Protein AF-A0A7T7WHH5-F1 (afdb_monomer)

Sequence (147 aa):
MIVVAIIGILAAIAIPVYQDYITRAQVSEAVALGGGLKSPLAEYGADKNAWPTKLVAPTATPTAGQMNATLIGKYSQVTDTITGTYPVGQITVTMKTGKASAASKNVLTYSTNNGGSAWACGNTTVDGYAGTKTTIDAKYLPNACKP

Radius of gyration: 18.55 Å; Cα contacts (8 Å, |Δi|>4): 292; chains: 1; bounding box: 46×35×61 Å

Organism: NCBI:txid70346

pLDDT: mean 92.79, std 4.63, range [73.5, 97.75]

Solvent-accessible surface area (backbone atoms only — not comparable to full-atom values): 7732 Å² total; per-residue (Å²): 121,65,67,61,54,54,52,50,56,52,48,68,55,50,49,60,54,50,54,52,51,54,25,27,55,49,45,49,51,40,48,52,49,57,57,68,47,41,62,62,48,21,52,45,21,69,75,65,74,34,70,54,76,29,50,38,50,71,88,52,84,68,59,94,56,40,40,69,35,79,42,72,60,94,34,24,34,44,57,49,47,60,48,75,59,65,43,29,37,33,41,45,34,35,34,74,39,77,77,38,30,42,86,87,31,22,37,41,21,39,22,24,73,60,34,39,78,49,71,11,26,12,47,16,68,44,97,90,40,69,17,67,62,41,43,45,58,63,92,39,45,55,79,83,35,36,105

Mean predicted aligned error: 4.53 Å

Structure (mmCIF, N/CA/C/O backbone):
data_AF-A0A7T7WHH5-F1
#
_entry.id   AF-A0A7T7WHH5-F1
#
loop_
_atom_site.group_PDB
_atom_site.id
_atom_site.type_symbol
_atom_site.label_atom_id
_atom_site.label_alt_id
_atom_site.label_comp_id
_atom_site.label_asym_id
_atom_site.label_entity_id
_atom_site.label_seq_id
_atom_site.pdbx_PDB_ins_code
_atom_site.Cartn_x
_atom_site.Cartn_y
_atom_site.Cartn_z
_atom_site.occupancy
_atom_site.B_iso_or_equiv
_atom_site.auth_seq_id
_atom_site.auth_comp_id
_atom_site.auth_asym_id
_atom_site.auth_atom_id
_atom_site.pdbx_PDB_model_num
ATOM 1 N N . MET A 1 1 ? -29.959 12.104 39.706 1.00 73.62 1 MET A N 1
ATOM 2 C CA . MET A 1 1 ? -28.615 11.689 39.232 1.00 73.62 1 MET A CA 1
ATOM 3 C C . MET A 1 1 ? -28.642 10.562 38.185 1.00 73.62 1 MET A C 1
ATOM 5 O O . MET A 1 1 ? -27.586 10.160 37.720 1.00 73.62 1 MET A O 1
ATOM 9 N N . ILE A 1 2 ? -29.816 10.100 37.732 1.00 87.62 2 ILE A N 1
ATOM 10 C CA . ILE A 1 2 ? -29.924 8.989 36.768 1.00 87.62 2 ILE A CA 1
ATOM 11 C C . ILE A 1 2 ? -29.537 9.369 35.330 1.00 87.62 2 ILE A C 1
ATOM 13 O O . ILE A 1 2 ? -28.984 8.559 34.597 1.00 87.62 2 ILE A O 1
ATOM 17 N N . VAL A 1 3 ? -29.748 10.632 34.952 1.00 88.38 3 VAL A N 1
ATOM 18 C CA . VAL A 1 3 ? -29.427 11.138 33.609 1.00 88.38 3 VAL A CA 1
ATOM 19 C C . VAL A 1 3 ? -27.924 11.063 33.328 1.00 88.38 3 VAL A C 1
ATOM 21 O O . VAL A 1 3 ? -27.522 10.614 32.261 1.00 88.38 3 VAL A O 1
ATOM 24 N N . VAL A 1 4 ? -27.084 11.416 34.307 1.00 89.19 4 VAL A N 1
ATOM 25 C CA . VAL A 1 4 ? -25.618 11.341 34.175 1.00 89.19 4 VAL A CA 1
ATOM 26 C C . VAL A 1 4 ? -25.156 9.892 33.991 1.00 89.19 4 VAL A C 1
ATOM 28 O O . VAL A 1 4 ? -24.278 9.630 33.174 1.00 89.19 4 VAL A O 1
ATOM 31 N N . ALA A 1 5 ? -25.791 8.943 34.687 1.00 85.81 5 ALA A N 1
ATOM 32 C CA . ALA A 1 5 ? -25.485 7.521 34.548 1.00 85.81 5 ALA A CA 1
ATOM 33 C C . ALA A 1 5 ? -25.840 6.988 33.148 1.00 85.81 5 ALA A C 1
ATOM 35 O O . ALA A 1 5 ? -25.032 6.295 32.533 1.00 85.81 5 ALA A O 1
ATOM 36 N N . ILE A 1 6 ? -27.004 7.364 32.607 1.00 91.25 6 ILE A N 1
ATOM 37 C CA . ILE A 1 6 ? -27.424 6.960 31.255 1.00 91.25 6 ILE A CA 1
ATOM 38 C C . ILE A 1 6 ? -26.485 7.553 30.192 1.00 91.25 6 ILE A C 1
ATOM 40 O O . ILE A 1 6 ? -26.046 6.833 29.295 1.00 91.25 6 ILE A O 1
ATOM 44 N N . ILE A 1 7 ? -26.113 8.835 30.314 1.00 91.12 7 ILE A N 1
ATOM 45 C CA . ILE A 1 7 ? -25.153 9.483 29.402 1.00 91.12 7 ILE A CA 1
ATOM 46 C C . ILE A 1 7 ? -23.786 8.790 29.466 1.00 91.12 7 ILE A C 1
ATOM 48 O O . ILE A 1 7 ? -23.179 8.548 28.424 1.00 91.12 7 ILE A O 1
ATOM 52 N N . GLY A 1 8 ? -23.322 8.421 30.664 1.00 89.19 8 GLY A N 1
ATOM 53 C CA . GLY A 1 8 ? -22.064 7.694 30.847 1.00 89.19 8 GLY A CA 1
ATOM 54 C C . GLY A 1 8 ? -22.030 6.356 30.100 1.00 89.19 8 GLY A C 1
ATOM 55 O O . GLY A 1 8 ? -21.053 6.069 29.409 1.00 89.19 8 GLY A O 1
ATOM 56 N N . ILE A 1 9 ? -23.111 5.570 30.169 1.00 90.06 9 ILE A N 1
ATOM 57 C CA . ILE A 1 9 ? -23.217 4.276 29.469 1.00 90.06 9 ILE A CA 1
ATOM 58 C C . ILE A 1 9 ? -23.227 4.473 27.947 1.00 90.06 9 ILE A C 1
ATOM 60 O O . ILE A 1 9 ? -22.496 3.791 27.229 1.00 90.06 9 ILE A O 1
ATOM 64 N N . LEU A 1 10 ? -24.015 5.430 27.444 1.00 90.62 10 LEU A N 1
ATOM 65 C CA . LEU A 1 10 ? -24.084 5.714 26.008 1.00 90.62 10 LEU A CA 1
ATOM 66 C C . LEU A 1 10 ? -22.736 6.203 25.462 1.00 90.62 10 LEU A C 1
ATOM 68 O O . LEU A 1 10 ? -22.300 5.746 24.404 1.00 90.62 10 LEU A O 1
ATOM 72 N N . ALA A 1 11 ? -22.046 7.081 26.194 1.00 86.81 11 ALA A N 1
ATOM 73 C CA . ALA A 1 11 ? -20.732 7.587 25.809 1.00 86.81 11 ALA A CA 1
ATOM 74 C C . ALA A 1 11 ? -19.677 6.471 25.754 1.00 86.81 11 ALA A C 1
ATOM 76 O O . ALA A 1 11 ? -18.883 6.426 24.811 1.00 86.81 11 ALA A O 1
ATOM 77 N N . ALA A 1 12 ? -19.702 5.538 26.711 1.00 89.25 12 ALA A N 1
ATOM 78 C CA . ALA A 1 12 ? -18.777 4.407 26.748 1.00 89.25 12 ALA A CA 1
ATOM 79 C C . ALA A 1 12 ? -18.879 3.505 25.503 1.00 89.25 12 ALA A C 1
ATOM 81 O O . ALA A 1 12 ? -17.873 2.945 25.077 1.00 89.25 12 ALA A O 1
ATOM 82 N N . ILE A 1 13 ? -20.062 3.401 24.887 1.00 89.50 13 ILE A N 1
ATOM 83 C CA . ILE A 1 13 ? -20.287 2.619 23.659 1.00 89.50 13 ILE A CA 1
ATOM 84 C C . ILE A 1 13 ? -20.019 3.464 22.406 1.00 89.50 13 ILE A C 1
ATOM 86 O O . ILE A 1 13 ? -19.386 3.000 21.455 1.00 89.50 13 ILE A O 1
ATOM 90 N N . ALA A 1 14 ? -20.481 4.715 22.396 1.00 89.12 14 ALA A N 1
ATOM 91 C CA . ALA A 1 14 ? -20.397 5.586 21.227 1.00 89.12 14 ALA A CA 1
ATOM 92 C C . ALA A 1 14 ? -18.952 5.984 20.888 1.00 89.12 14 ALA A C 1
ATOM 94 O O . ALA A 1 14 ? -18.590 6.046 19.711 1.00 89.12 14 ALA A O 1
ATOM 95 N N . ILE A 1 15 ? -18.109 6.223 21.899 1.00 89.94 15 ILE A N 1
ATOM 96 C CA . ILE A 1 15 ? -16.730 6.675 21.682 1.00 89.94 15 ILE A CA 1
ATOM 97 C C . ILE A 1 15 ? -15.906 5.618 20.923 1.00 89.94 15 ILE A C 1
ATOM 99 O O . ILE A 1 15 ? -15.373 5.973 19.869 1.00 89.94 15 ILE A O 1
ATOM 103 N N . PRO A 1 16 ? -15.808 4.341 21.353 1.00 90.44 16 PRO A N 1
ATOM 104 C CA . PRO A 1 16 ? -15.065 3.316 20.613 1.00 90.44 16 PRO A CA 1
ATOM 105 C C . PRO A 1 16 ? -15.534 3.154 19.165 1.00 90.44 16 PRO A C 1
ATOM 107 O O . PRO A 1 16 ? -14.718 3.067 18.248 1.00 90.44 16 PRO A O 1
ATOM 110 N N . VAL A 1 17 ? -16.850 3.190 18.944 1.00 92.69 17 VAL A N 1
ATOM 111 C CA . VAL A 1 17 ? -17.441 3.072 17.606 1.00 92.69 17 VAL A CA 1
ATOM 112 C C . VAL A 1 17 ? -17.035 4.252 16.718 1.00 92.69 17 VAL A C 1
ATOM 114 O O . VAL A 1 17 ? -16.637 4.051 15.570 1.00 92.69 17 VAL A O 1
ATOM 117 N N . TYR A 1 18 ? -17.069 5.478 17.245 1.00 93.25 18 TYR A N 1
ATOM 118 C CA . TYR A 1 18 ? -16.628 6.666 16.513 1.00 93.25 18 TYR A CA 1
ATOM 119 C C . TYR A 1 18 ? -15.133 6.615 16.171 1.00 93.25 18 TYR A C 1
ATOM 121 O O . TYR A 1 18 ? -14.744 6.929 15.046 1.00 93.25 18 TYR A O 1
ATOM 129 N N . GLN A 1 19 ? -14.287 6.154 17.100 1.00 92.94 19 GLN A N 1
ATOM 130 C CA . GLN A 1 19 ? -12.855 5.963 16.831 1.00 92.94 19 GLN A CA 1
ATOM 131 C C . GLN A 1 19 ? -12.620 4.963 15.690 1.00 92.94 19 GLN A C 1
ATOM 133 O O . GLN A 1 19 ? -11.757 5.188 14.835 1.00 92.94 19 GLN A O 1
ATOM 138 N N . ASP A 1 20 ? -13.419 3.896 15.626 1.00 94.19 20 ASP A N 1
ATOM 139 C CA . ASP A 1 20 ? -13.347 2.914 14.548 1.00 94.19 20 ASP A CA 1
ATOM 140 C C . ASP A 1 20 ? -13.750 3.515 13.186 1.00 94.19 20 ASP A C 1
ATOM 142 O O . ASP A 1 20 ? -13.120 3.208 12.170 1.00 94.19 20 ASP A O 1
ATOM 146 N N . TYR A 1 21 ? -14.738 4.419 13.146 1.00 94.69 21 TYR A N 1
ATOM 147 C CA . TYR A 1 21 ? -15.095 5.157 11.926 1.00 94.69 21 TYR A CA 1
ATOM 148 C C . TYR A 1 21 ? -13.982 6.094 11.453 1.00 94.69 21 TYR A C 1
ATOM 150 O O . TYR A 1 21 ? -13.653 6.092 10.267 1.00 94.69 21 TYR A O 1
ATOM 158 N N . ILE A 1 22 ? -13.363 6.848 12.365 1.00 95.31 22 ILE A N 1
ATOM 159 C CA . ILE A 1 22 ? -12.232 7.723 12.028 1.00 95.31 22 ILE A CA 1
ATOM 160 C C . ILE A 1 22 ? -11.054 6.908 11.490 1.00 95.31 22 ILE A C 1
ATOM 162 O O . ILE A 1 22 ? -10.434 7.297 10.502 1.00 95.31 22 ILE A O 1
ATOM 166 N N . THR A 1 23 ? -10.778 5.750 12.089 1.00 96.50 23 THR A N 1
ATOM 167 C CA . THR A 1 23 ? -9.705 4.860 11.629 1.00 96.50 23 THR A CA 1
ATOM 168 C C . THR A 1 23 ? -9.993 4.330 10.220 1.00 96.50 23 THR A C 1
ATOM 170 O O . THR A 1 23 ? -9.132 4.435 9.351 1.00 96.50 23 THR A O 1
ATOM 173 N N . ARG A 1 24 ? -11.222 3.864 9.937 1.00 96.19 24 ARG A N 1
ATOM 174 C CA . ARG A 1 24 ? -11.644 3.464 8.576 1.00 96.19 24 ARG A CA 1
ATOM 175 C C . ARG A 1 24 ? -11.509 4.593 7.555 1.00 96.19 24 ARG A C 1
ATOM 177 O O . ARG A 1 24 ? -11.064 4.350 6.434 1.00 96.19 24 ARG A O 1
ATOM 184 N N . ALA A 1 25 ? -11.875 5.816 7.933 1.00 96.12 25 ALA A N 1
ATOM 185 C CA . ALA A 1 25 ? -11.762 6.978 7.055 1.00 96.12 25 ALA A CA 1
ATOM 186 C C . ALA A 1 25 ? -10.295 7.280 6.704 1.00 96.12 25 ALA A C 1
ATOM 188 O O . ALA A 1 25 ? -9.973 7.497 5.539 1.00 96.12 25 ALA A O 1
ATOM 189 N N . GLN A 1 26 ? -9.394 7.217 7.689 1.00 96.75 26 GLN A N 1
ATOM 190 C CA . GLN A 1 26 ? -7.955 7.397 7.471 1.00 96.75 26 GLN A CA 1
ATOM 191 C C . GLN A 1 26 ? -7.373 6.304 6.568 1.00 96.75 26 GLN A C 1
ATOM 193 O O . GLN A 1 26 ? -6.637 6.608 5.637 1.00 96.75 26 GLN A O 1
ATOM 198 N N . VAL A 1 27 ? -7.732 5.037 6.793 1.00 96.44 27 VAL A N 1
ATOM 199 C CA . VAL A 1 27 ? -7.274 3.921 5.947 1.00 96.44 27 VAL A CA 1
ATOM 200 C C . VAL A 1 27 ? -7.805 4.045 4.515 1.00 96.44 27 VAL A C 1
ATOM 202 O O . VAL A 1 27 ? -7.092 3.733 3.567 1.00 96.44 27 VAL A O 1
ATOM 205 N N . SER A 1 28 ? -9.029 4.543 4.331 1.00 95.81 28 SER A N 1
ATOM 206 C CA . SER A 1 28 ? -9.605 4.754 2.995 1.00 95.81 28 SER A CA 1
ATOM 207 C C . SER A 1 28 ? -8.833 5.802 2.185 1.00 95.81 28 SER A C 1
ATOM 209 O O . SER A 1 28 ? -8.696 5.655 0.972 1.00 95.81 28 SER A O 1
ATOM 211 N N . GLU A 1 29 ? -8.272 6.820 2.842 1.00 96.31 29 GLU A N 1
ATOM 212 C CA . GLU A 1 29 ? -7.376 7.786 2.196 1.00 96.31 29 GLU A CA 1
ATOM 213 C C . GLU A 1 29 ? -6.082 7.127 1.709 1.00 96.31 29 GLU A C 1
ATOM 215 O O . GLU A 1 29 ? -5.685 7.336 0.565 1.00 96.31 29 GLU A O 1
ATOM 220 N N . ALA A 1 30 ? -5.481 6.255 2.519 1.00 95.88 30 ALA A N 1
ATOM 221 C CA . ALA A 1 30 ? -4.302 5.489 2.120 1.00 95.88 30 ALA A CA 1
ATOM 222 C C . ALA A 1 30 ? -4.586 4.540 0.949 1.00 95.88 30 ALA A C 1
ATOM 224 O O . ALA A 1 30 ? -3.743 4.353 0.066 1.00 95.88 30 ALA A O 1
ATOM 225 N N . VAL A 1 31 ? -5.792 3.963 0.914 1.00 95.25 31 VAL A N 1
ATOM 226 C CA . VAL A 1 31 ? -6.246 3.153 -0.217 1.00 95.25 31 VAL A CA 1
ATOM 227 C C . VAL A 1 31 ? -6.332 4.006 -1.482 1.00 95.25 31 VAL A C 1
ATOM 229 O O . VAL A 1 31 ? -5.801 3.596 -2.511 1.00 95.25 31 VAL A O 1
ATOM 232 N N . ALA A 1 32 ? -6.924 5.200 -1.410 1.00 95.56 32 ALA A N 1
ATOM 233 C CA . ALA A 1 32 ? -6.992 6.119 -2.546 1.00 95.56 32 ALA A CA 1
ATOM 234 C C . ALA A 1 32 ? -5.596 6.562 -3.020 1.00 95.56 32 ALA A C 1
ATOM 236 O O . ALA A 1 32 ? -5.324 6.538 -4.220 1.00 95.56 32 ALA A O 1
ATOM 237 N N . LEU A 1 33 ? -4.696 6.889 -2.086 1.00 95.94 33 LEU A N 1
ATOM 238 C CA . LEU A 1 33 ? -3.323 7.296 -2.381 1.00 95.94 33 LEU A CA 1
ATOM 239 C C . LEU A 1 33 ? -2.557 6.202 -3.139 1.00 95.94 33 LEU A C 1
ATOM 241 O O . LEU A 1 33 ? -2.030 6.457 -4.218 1.00 95.94 33 LEU A O 1
ATOM 245 N N . GLY A 1 34 ? -2.532 4.972 -2.616 1.00 94.56 34 GLY A N 1
ATOM 246 C CA . GLY A 1 34 ? -1.851 3.862 -3.292 1.00 94.56 34 GLY A CA 1
ATOM 247 C C . GLY A 1 34 ? -2.565 3.398 -4.567 1.00 94.56 34 GLY A C 1
ATOM 248 O O . GLY A 1 34 ? -1.915 3.018 -5.538 1.00 94.56 34 GLY A O 1
ATOM 249 N N . GLY A 1 35 ? -3.897 3.487 -4.608 1.00 93.75 35 GLY A N 1
ATOM 250 C CA . GLY A 1 35 ? -4.695 3.196 -5.799 1.00 93.75 35 GLY A CA 1
ATOM 251 C C . GLY A 1 35 ? -4.377 4.127 -6.971 1.00 93.75 35 GLY A C 1
ATOM 252 O O . GLY A 1 35 ? -4.328 3.666 -8.109 1.00 93.75 35 GLY A O 1
ATOM 253 N N . GLY A 1 36 ? -4.077 5.399 -6.692 1.00 94.38 36 GLY A N 1
ATOM 254 C CA . GLY A 1 36 ? -3.681 6.387 -7.699 1.00 94.38 36 GLY A CA 1
ATOM 255 C C . GLY A 1 36 ? -2.369 6.069 -8.426 1.00 94.38 36 GLY A C 1
ATOM 256 O O . GLY A 1 36 ? -2.121 6.622 -9.492 1.00 94.38 36 GLY A O 1
ATOM 257 N N . LEU A 1 37 ? -1.547 5.157 -7.897 1.00 95.44 37 LEU A N 1
ATOM 258 C CA . LEU A 1 37 ? -0.279 4.757 -8.515 1.00 95.44 37 LEU A CA 1
ATOM 259 C C . LEU A 1 37 ? -0.414 3.583 -9.486 1.00 95.44 37 LEU A C 1
ATOM 261 O O . LEU A 1 37 ? 0.505 3.339 -10.262 1.00 95.44 37 LEU A O 1
ATOM 265 N N . LYS A 1 38 ? -1.548 2.872 -9.479 1.00 94.50 38 LYS A N 1
ATOM 266 C CA . LYS A 1 38 ? -1.730 1.650 -10.275 1.00 94.50 38 LYS A CA 1
ATOM 267 C C . LYS A 1 38 ? -1.623 1.900 -11.783 1.00 94.50 38 LYS A C 1
ATOM 269 O O . LYS A 1 38 ? -0.863 1.196 -12.438 1.00 94.50 38 LYS A O 1
ATOM 274 N N . SER A 1 39 ? -2.345 2.897 -12.313 1.00 95.62 39 SER A N 1
ATOM 275 C CA . SER A 1 39 ? -2.326 3.214 -13.757 1.00 95.62 39 SER A CA 1
ATOM 276 C C . SER A 1 39 ? -0.971 3.755 -14.210 1.00 95.62 39 SER A C 1
ATOM 278 O O . SER A 1 39 ? -0.379 3.152 -15.101 1.00 95.62 39 SER A O 1
ATOM 280 N N . PRO A 1 40 ? -0.396 4.790 -13.556 1.00 95.62 40 PRO A N 1
ATOM 281 C CA . PRO A 1 40 ? 0.888 5.334 -13.994 1.00 95.62 40 PRO A CA 1
ATOM 282 C C . PRO A 1 40 ? 2.021 4.300 -13.965 1.00 95.62 40 PRO A C 1
ATOM 284 O O . PRO A 1 40 ? 2.906 4.324 -14.816 1.00 95.62 40 PRO A O 1
ATOM 287 N N . LEU A 1 41 ? 2.008 3.378 -12.994 1.00 96.81 41 LEU A N 1
ATOM 288 C CA . LEU A 1 41 ? 3.003 2.307 -12.929 1.00 96.81 41 LEU A CA 1
ATOM 289 C C . LEU A 1 41 ? 2.802 1.247 -14.006 1.00 96.81 41 LEU A C 1
ATOM 291 O O . LEU A 1 41 ? 3.791 0.778 -14.562 1.00 96.81 41 LEU A O 1
ATOM 295 N N . ALA A 1 42 ? 1.555 0.881 -14.306 1.00 96.38 42 ALA A N 1
ATOM 296 C CA . ALA A 1 42 ? 1.257 -0.034 -15.403 1.00 96.38 42 ALA A CA 1
ATOM 297 C C . ALA A 1 42 ? 1.690 0.559 -16.753 1.00 96.38 42 ALA A C 1
ATOM 299 O O . ALA A 1 42 ? 2.318 -0.124 -17.557 1.00 96.38 42 ALA A O 1
ATOM 300 N N . GLU A 1 43 ? 1.431 1.850 -16.971 1.00 96.25 43 GLU A N 1
ATOM 301 C CA . GLU A 1 43 ? 1.857 2.583 -18.167 1.00 96.25 43 GLU A CA 1
ATOM 302 C C . GLU A 1 43 ? 3.386 2.641 -18.283 1.00 96.25 43 GLU A C 1
ATOM 304 O O . GLU A 1 43 ? 3.939 2.318 -19.334 1.00 96.25 43 GLU A O 1
ATOM 309 N N . TYR A 1 44 ? 4.086 2.978 -17.192 1.00 96.69 44 TYR A N 1
ATOM 310 C CA . TYR A 1 44 ? 5.550 2.987 -17.169 1.00 96.69 44 TYR A CA 1
ATOM 311 C C . TYR A 1 44 ? 6.126 1.592 -17.461 1.00 96.69 44 TYR A C 1
ATOM 313 O O . TYR A 1 44 ? 7.056 1.455 -18.257 1.00 96.69 44 TYR A O 1
ATOM 321 N N . GLY A 1 45 ? 5.559 0.554 -16.838 1.00 96.31 45 GLY A N 1
ATOM 322 C CA . GLY A 1 45 ? 5.936 -0.838 -17.061 1.00 96.31 45 GLY A CA 1
ATOM 323 C C . GLY A 1 45 ? 5.740 -1.277 -18.511 1.00 96.31 45 GLY A C 1
ATOM 324 O O . GLY A 1 45 ? 6.625 -1.919 -19.072 1.00 96.31 45 GLY A O 1
ATOM 325 N N . ALA A 1 46 ? 4.635 -0.873 -19.140 1.00 96.00 46 ALA A N 1
ATOM 326 C CA . ALA A 1 46 ? 4.342 -1.184 -20.536 1.00 96.00 46 ALA A CA 1
ATOM 327 C C . ALA A 1 46 ? 5.292 -0.481 -21.525 1.00 96.00 46 ALA A C 1
ATOM 329 O O . ALA A 1 46 ? 5.698 -1.100 -22.505 1.00 96.00 46 ALA A O 1
ATOM 330 N N . ASP A 1 47 ? 5.679 0.776 -21.271 1.00 96.00 47 ASP A N 1
ATOM 331 C CA . ASP A 1 47 ? 6.600 1.530 -22.142 1.00 96.00 47 ASP A CA 1
ATOM 332 C C . ASP A 1 47 ? 8.065 1.094 -21.967 1.00 96.00 47 ASP A C 1
ATOM 334 O O . ASP A 1 47 ? 8.808 0.927 -22.933 1.00 96.00 47 ASP A O 1
ATOM 338 N N . LYS A 1 48 ? 8.509 0.912 -20.717 1.00 95.19 48 LYS A N 1
ATOM 339 C CA . LYS A 1 48 ? 9.929 0.685 -20.388 1.00 95.19 48 LYS A CA 1
ATOM 340 C C . LYS A 1 48 ? 10.294 -0.772 -20.154 1.00 95.19 48 LYS A C 1
ATOM 342 O O . LYS A 1 48 ? 11.480 -1.071 -20.025 1.00 95.19 48 LYS A O 1
ATOM 347 N N . ASN A 1 49 ? 9.305 -1.660 -20.059 1.00 95.88 49 ASN A N 1
ATOM 348 C CA . ASN A 1 49 ? 9.484 -3.057 -19.664 1.00 95.88 49 ASN A CA 1
ATOM 349 C C . ASN A 1 49 ? 10.260 -3.203 -18.333 1.00 95.88 49 ASN A C 1
ATOM 351 O O . ASN A 1 49 ? 11.072 -4.113 -18.161 1.00 95.88 49 ASN A O 1
ATOM 355 N N . ALA A 1 50 ? 10.060 -2.249 -17.417 1.00 96.62 50 ALA A N 1
ATOM 356 C CA . ALA A 1 50 ? 10.766 -2.128 -16.145 1.00 96.62 50 ALA A CA 1
ATOM 357 C C . ALA A 1 50 ? 9.951 -1.291 -15.148 1.00 96.62 50 ALA A C 1
ATOM 359 O O . ALA A 1 50 ? 9.110 -0.491 -15.548 1.00 96.62 50 ALA A O 1
ATOM 360 N N . TRP A 1 51 ? 10.245 -1.412 -13.851 1.00 97.38 51 TRP A N 1
ATOM 361 C CA . TRP A 1 51 ? 9.758 -0.456 -12.852 1.00 97.38 51 TRP A CA 1
ATOM 362 C C . TRP A 1 51 ? 10.602 0.826 -12.852 1.00 97.38 51 TRP A C 1
ATOM 364 O O . TRP A 1 51 ? 11.784 0.780 -13.210 1.00 97.38 51 TRP A O 1
ATOM 374 N N . PRO A 1 52 ? 10.040 1.969 -12.425 1.00 97.00 52 PRO A N 1
ATOM 375 C CA . PRO A 1 52 ? 10.832 3.167 -12.196 1.00 97.00 52 PRO A CA 1
ATOM 376 C C . PRO A 1 52 ? 11.859 2.907 -11.098 1.00 97.00 52 PRO A C 1
ATOM 378 O O . PRO A 1 52 ? 11.567 2.261 -10.091 1.00 97.00 52 PRO A O 1
ATOM 381 N N . THR A 1 53 ? 13.052 3.468 -11.261 1.00 96.31 53 THR A N 1
ATOM 382 C CA . THR A 1 53 ? 14.103 3.415 -1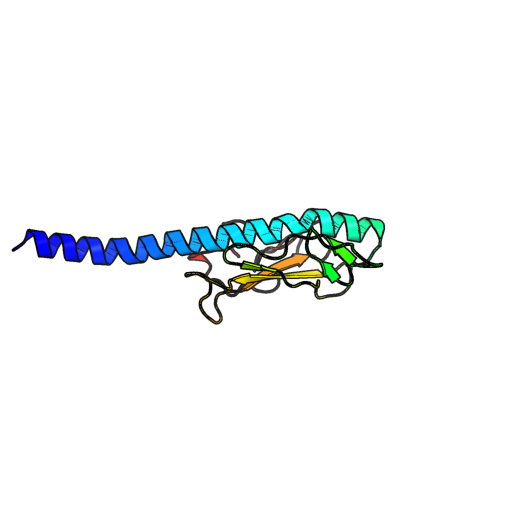0.241 1.00 96.31 53 THR A CA 1
ATOM 383 C C . THR A 1 53 ? 13.714 4.211 -9.003 1.00 96.31 53 THR A C 1
ATOM 385 O O . THR A 1 53 ? 14.150 3.886 -7.900 1.00 96.31 53 THR A O 1
ATOM 388 N N . LYS A 1 54 ? 12.894 5.255 -9.184 1.00 96.44 54 LYS A N 1
ATOM 389 C CA . LYS A 1 54 ? 12.379 6.085 -8.101 1.00 96.44 54 LYS A CA 1
ATOM 390 C C . LYS A 1 54 ? 11.075 6.787 -8.477 1.00 96.44 54 LYS A C 1
ATOM 392 O O . LYS A 1 54 ? 10.925 7.305 -9.583 1.00 96.44 54 LYS A O 1
ATOM 397 N N . LEU A 1 55 ? 10.171 6.866 -7.515 1.00 96.81 55 LEU A N 1
ATOM 398 C CA . LEU A 1 55 ? 9.029 7.760 -7.515 1.00 96.81 55 LEU A CA 1
ATOM 399 C C . LEU A 1 55 ? 9.450 9.099 -6.903 1.00 96.81 55 LEU A C 1
ATOM 401 O O . LEU A 1 55 ? 10.012 9.149 -5.807 1.00 96.81 55 LEU A O 1
ATOM 405 N N . VAL A 1 56 ? 9.170 10.196 -7.592 1.00 96.50 56 VAL A N 1
ATOM 406 C CA . VAL A 1 56 ? 9.464 11.553 -7.118 1.00 96.50 56 VAL A CA 1
ATOM 407 C C . VAL A 1 56 ? 8.182 12.363 -6.988 1.00 96.50 56 VAL A C 1
ATOM 409 O O . VAL A 1 56 ? 7.163 12.036 -7.592 1.00 96.50 56 VAL A O 1
ATOM 412 N N . ALA A 1 57 ? 8.217 13.421 -6.176 1.00 93.75 57 ALA A N 1
ATOM 413 C CA . ALA A 1 57 ? 7.049 14.266 -5.950 1.00 93.75 57 ALA A CA 1
ATOM 414 C C . ALA A 1 57 ? 6.486 14.831 -7.273 1.00 93.75 57 ALA A C 1
ATOM 416 O O . ALA A 1 57 ? 7.248 15.040 -8.220 1.00 93.75 57 ALA A O 1
ATOM 417 N N . PRO A 1 58 ? 5.184 15.160 -7.351 1.00 91.31 58 PRO A N 1
ATOM 418 C CA . PRO A 1 58 ? 4.568 15.642 -8.591 1.00 91.31 58 PRO A CA 1
ATOM 419 C C . PRO A 1 58 ? 5.181 16.944 -9.123 1.00 91.31 58 PRO A C 1
ATOM 421 O O . PRO A 1 58 ? 5.110 17.221 -10.311 1.00 91.31 58 PRO A O 1
ATOM 424 N N . THR A 1 59 ? 5.786 17.739 -8.240 1.00 93.25 59 THR A N 1
ATOM 425 C CA . THR A 1 59 ? 6.419 19.026 -8.555 1.00 93.25 59 THR A CA 1
ATOM 426 C C . THR A 1 59 ? 7.910 18.919 -8.879 1.00 93.25 59 THR A C 1
ATOM 428 O O . THR A 1 59 ? 8.527 19.924 -9.222 1.00 93.25 59 THR A O 1
ATOM 431 N N . ALA A 1 60 ? 8.514 17.736 -8.740 1.00 93.31 60 ALA A N 1
ATOM 432 C CA . ALA A 1 60 ? 9.923 17.522 -9.046 1.00 93.31 60 ALA A CA 1
ATOM 433 C C . ALA A 1 60 ? 10.129 17.284 -10.549 1.00 93.31 60 ALA A C 1
ATOM 435 O O . ALA A 1 60 ? 9.295 16.661 -11.200 1.00 93.31 60 ALA A O 1
ATOM 436 N N . THR A 1 61 ? 11.269 17.706 -11.093 1.00 94.94 61 THR A N 1
ATOM 437 C CA . THR A 1 61 ? 11.675 17.322 -12.452 1.00 94.94 61 THR A CA 1
ATOM 438 C C . THR A 1 61 ? 12.260 15.905 -12.412 1.00 94.94 61 THR A C 1
ATOM 440 O O . THR A 1 61 ? 13.312 15.728 -11.790 1.00 94.94 61 THR A O 1
ATOM 443 N N . PRO A 1 62 ? 11.617 14.888 -13.019 1.00 92.69 62 PRO A N 1
ATOM 444 C CA . PRO A 1 62 ? 12.128 13.521 -12.990 1.00 92.69 62 PRO A CA 1
ATOM 445 C C . PRO A 1 62 ? 13.401 13.409 -13.836 1.00 92.69 62 PRO A C 1
ATOM 447 O O . PRO A 1 62 ? 13.497 13.976 -14.925 1.00 92.69 62 PRO A O 1
ATOM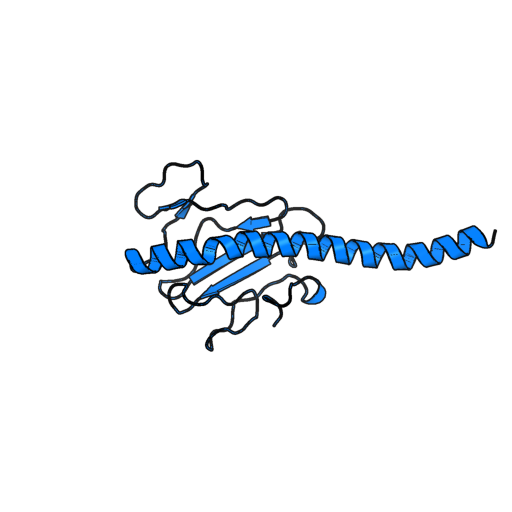 450 N N . THR A 1 63 ? 14.382 12.656 -13.345 1.00 94.69 63 THR A N 1
ATOM 451 C CA . THR A 1 63 ? 15.545 12.244 -14.141 1.00 94.69 63 THR A CA 1
ATOM 452 C C . THR A 1 63 ? 15.298 10.890 -14.811 1.00 94.69 63 THR A C 1
ATOM 454 O O . THR A 1 63 ? 14.240 10.277 -14.653 1.00 94.69 63 THR A O 1
ATOM 457 N N . ALA A 1 64 ? 16.268 10.412 -15.595 1.00 93.38 64 ALA A N 1
ATOM 458 C CA . ALA A 1 64 ? 16.158 9.137 -16.295 1.00 93.38 64 ALA A CA 1
ATOM 459 C C . ALA A 1 64 ? 15.805 7.984 -15.335 1.00 93.38 64 ALA A C 1
ATOM 461 O O . ALA A 1 64 ? 16.470 7.765 -14.322 1.00 93.38 64 ALA A O 1
ATOM 462 N N . GLY A 1 65 ? 14.750 7.242 -15.676 1.00 93.25 65 GLY A N 1
ATOM 463 C CA . GLY A 1 65 ? 14.257 6.118 -14.880 1.00 93.25 65 GLY A CA 1
ATOM 464 C C . GLY A 1 65 ? 13.326 6.500 -13.725 1.00 93.25 65 GLY A C 1
ATOM 465 O O . GLY A 1 65 ? 12.831 5.607 -13.042 1.00 93.25 65 GLY A O 1
ATOM 466 N N . GLN A 1 66 ? 13.078 7.790 -13.486 1.00 96.62 66 GLN A N 1
ATOM 467 C CA . GLN A 1 66 ? 12.162 8.253 -12.444 1.00 96.62 66 GLN A CA 1
ATOM 468 C C . GLN A 1 66 ? 10.764 8.518 -13.003 1.00 96.62 66 GLN A C 1
ATOM 470 O O . GLN A 1 66 ? 10.597 8.803 -14.188 1.00 96.62 66 GLN A O 1
ATOM 475 N N . MET A 1 67 ? 9.763 8.487 -12.125 1.00 95.88 67 MET A N 1
ATOM 476 C CA . MET A 1 67 ? 8.408 8.930 -12.454 1.00 95.88 67 MET A CA 1
ATOM 477 C C . MET A 1 67 ? 7.849 9.844 -11.368 1.00 95.88 67 MET A C 1
ATOM 479 O O . MET A 1 67 ? 8.122 9.663 -10.179 1.00 95.88 67 MET A O 1
ATOM 483 N N . ASN A 1 68 ? 7.026 10.804 -11.767 1.00 96.06 68 ASN A N 1
ATOM 484 C CA . ASN A 1 68 ? 6.277 11.625 -10.828 1.00 96.06 68 ASN A CA 1
ATOM 485 C C . ASN A 1 68 ? 5.107 10.841 -10.230 1.00 96.06 68 ASN A C 1
ATOM 487 O O . ASN A 1 68 ? 4.401 10.115 -10.927 1.00 96.06 68 ASN A O 1
ATOM 491 N N . ALA A 1 69 ? 4.891 11.019 -8.932 1.00 95.50 69 ALA A N 1
ATOM 492 C CA . ALA A 1 69 ? 3.855 10.341 -8.176 1.00 95.50 69 ALA A CA 1
ATOM 493 C C . ALA A 1 69 ? 3.482 11.149 -6.930 1.00 95.50 69 ALA A C 1
ATOM 495 O O . ALA A 1 69 ? 4.327 11.783 -6.294 1.00 95.50 69 ALA A O 1
ATOM 496 N N . THR A 1 70 ? 2.215 11.081 -6.526 1.00 95.88 70 THR A N 1
ATOM 497 C CA . THR A 1 70 ? 1.792 11.604 -5.223 1.00 95.88 70 THR A CA 1
ATOM 498 C C . THR A 1 70 ? 2.132 10.576 -4.149 1.00 95.88 70 THR A C 1
ATOM 500 O O . THR A 1 70 ? 1.490 9.536 -4.053 1.00 95.88 70 THR A O 1
ATOM 503 N N . LEU A 1 71 ? 3.159 10.864 -3.347 1.00 95.31 71 LEU A N 1
ATOM 504 C CA . LEU A 1 71 ? 3.682 9.928 -2.341 1.00 95.31 71 LEU A CA 1
ATOM 505 C C . LEU A 1 71 ? 3.229 10.232 -0.916 1.00 95.31 71 LEU A C 1
ATOM 507 O O . LEU A 1 71 ? 3.401 9.400 -0.032 1.00 95.31 71 LEU A O 1
ATOM 511 N N . ILE A 1 72 ? 2.697 11.425 -0.665 1.00 95.81 72 ILE A N 1
ATOM 512 C CA . ILE A 1 72 ? 2.361 11.887 0.681 1.00 95.81 72 ILE A CA 1
ATOM 513 C C . ILE A 1 72 ? 0.885 12.253 0.706 1.00 95.81 72 ILE A C 1
ATOM 515 O O . ILE A 1 72 ? 0.439 13.131 -0.030 1.00 95.81 72 ILE A O 1
ATOM 519 N N . GLY A 1 73 ? 0.154 11.560 1.567 1.00 95.44 73 GLY A N 1
ATOM 520 C CA . GLY A 1 73 ? -1.204 11.877 1.961 1.00 95.44 73 GLY A CA 1
ATOM 521 C C . GLY A 1 73 ? -1.244 12.595 3.309 1.00 95.44 73 GLY A C 1
ATOM 522 O O . GLY A 1 73 ? -0.219 12.870 3.939 1.00 95.44 73 GLY A O 1
ATOM 523 N N . LYS A 1 74 ? -2.452 12.877 3.796 1.00 96.69 74 LYS A N 1
ATOM 524 C CA . LYS A 1 74 ? -2.653 13.505 5.111 1.00 96.69 74 LYS A CA 1
ATOM 525 C C . LYS A 1 74 ? -2.264 12.564 6.253 1.00 96.69 74 LYS A C 1
ATOM 527 O O . LYS A 1 74 ? -1.698 13.008 7.252 1.00 96.69 74 LYS A O 1
ATOM 532 N N . TYR A 1 75 ? -2.607 11.283 6.115 1.00 97.19 75 TYR A N 1
ATOM 533 C CA . TYR A 1 75 ? -2.390 10.264 7.146 1.00 97.19 75 TYR A CA 1
ATOM 534 C C . TYR A 1 75 ? -1.359 9.218 6.746 1.00 97.19 75 TYR A C 1
ATOM 536 O O . TYR A 1 75 ? -0.848 8.505 7.610 1.00 97.19 75 TYR A O 1
ATOM 544 N N . SER A 1 76 ? -1.056 9.118 5.456 1.00 97.12 76 SER A N 1
ATOM 545 C CA . SER A 1 76 ? -0.305 8.018 4.874 1.00 97.12 76 SER A CA 1
ATOM 546 C C . SER A 1 76 ? 0.835 8.499 3.980 1.00 97.12 76 SER A C 1
ATOM 548 O O . SER A 1 76 ? 0.845 9.628 3.497 1.00 97.12 76 SER A O 1
ATOM 550 N N . GLN A 1 77 ? 1.834 7.643 3.791 1.00 97.31 77 GLN A N 1
ATOM 551 C CA . GLN A 1 77 ? 2.958 7.886 2.896 1.00 97.31 77 GLN A CA 1
ATOM 552 C C . GLN A 1 77 ? 3.287 6.611 2.129 1.00 97.31 77 GLN A C 1
ATOM 554 O O . GLN A 1 77 ? 3.355 5.531 2.717 1.00 97.31 77 GLN A O 1
ATOM 559 N N . VAL A 1 78 ? 3.528 6.753 0.834 1.00 96.88 78 VAL A N 1
ATOM 560 C CA . VAL A 1 78 ? 3.987 5.689 -0.052 1.00 96.88 78 VAL A CA 1
ATOM 561 C C . VAL A 1 78 ? 5.514 5.634 -0.069 1.00 96.88 78 VAL A C 1
ATOM 563 O O . VAL A 1 78 ? 6.176 6.671 0.013 1.00 96.88 78 VAL A O 1
ATOM 566 N N . THR A 1 79 ? 6.083 4.435 -0.186 1.00 95.19 79 THR A N 1
ATOM 567 C CA . THR A 1 79 ? 7.503 4.261 -0.513 1.00 95.19 79 THR A CA 1
ATOM 568 C C . THR A 1 79 ? 7.844 4.919 -1.847 1.00 95.19 79 THR A C 1
ATOM 570 O O . THR A 1 79 ? 7.064 4.888 -2.794 1.00 95.19 79 THR A O 1
ATOM 573 N N . ASP A 1 80 ? 9.036 5.497 -1.942 1.00 95.56 80 ASP A N 1
ATOM 574 C CA . ASP A 1 80 ? 9.538 6.128 -3.166 1.00 95.56 80 ASP A CA 1
ATOM 575 C C . ASP A 1 80 ? 10.108 5.114 -4.171 1.00 95.56 80 ASP A C 1
ATOM 577 O O . ASP A 1 80 ? 10.651 5.492 -5.202 1.00 95.56 80 ASP A O 1
ATOM 581 N N . THR A 1 81 ? 10.002 3.823 -3.879 1.00 95.19 81 THR A N 1
ATOM 582 C CA . THR A 1 81 ? 10.502 2.726 -4.704 1.00 95.19 81 THR A CA 1
ATOM 583 C C . THR A 1 81 ? 9.487 1.593 -4.741 1.00 95.19 81 THR A C 1
ATOM 585 O O . THR A 1 81 ? 8.685 1.411 -3.815 1.00 95.19 81 THR A O 1
ATOM 588 N N . ILE A 1 82 ? 9.531 0.845 -5.842 1.00 95.44 82 ILE A N 1
ATOM 589 C CA . ILE A 1 82 ? 8.767 -0.379 -6.052 1.00 95.44 82 ILE A CA 1
ATOM 590 C C . ILE A 1 82 ? 9.701 -1.529 -5.688 1.00 95.44 82 ILE A C 1
ATOM 592 O O . ILE A 1 82 ? 10.818 -1.608 -6.199 1.00 95.44 82 ILE A O 1
ATOM 596 N N . THR A 1 83 ? 9.269 -2.412 -4.795 1.00 93.62 83 THR A N 1
ATOM 597 C CA . THR A 1 83 ? 10.033 -3.612 -4.444 1.00 93.62 83 THR A CA 1
ATOM 598 C C . THR A 1 83 ? 9.719 -4.745 -5.421 1.00 93.62 83 THR A C 1
ATOM 600 O O . THR A 1 83 ? 8.599 -4.854 -5.916 1.00 93.62 83 THR A O 1
ATOM 603 N N . GLY A 1 84 ? 10.699 -5.607 -5.698 1.00 92.56 84 GLY A N 1
ATOM 604 C CA . GLY A 1 84 ? 10.571 -6.698 -6.671 1.00 92.56 84 GLY A CA 1
ATOM 605 C C . GLY A 1 84 ? 11.150 -6.369 -8.050 1.00 92.56 84 GLY A C 1
ATOM 606 O O . GLY A 1 84 ? 11.675 -5.282 -8.288 1.00 92.56 84 GLY A O 1
ATOM 607 N N . THR A 1 85 ? 11.091 -7.345 -8.955 1.00 94.12 85 THR A N 1
ATOM 608 C CA . THR A 1 85 ? 11.625 -7.245 -10.319 1.00 94.12 85 THR A CA 1
ATOM 609 C C . THR A 1 85 ? 10.484 -7.372 -11.315 1.00 94.12 85 THR A C 1
ATOM 611 O O . THR A 1 85 ? 9.735 -8.349 -11.265 1.00 94.12 85 THR A O 1
ATOM 614 N N . TYR A 1 86 ? 10.364 -6.394 -12.220 1.00 95.19 86 TYR A N 1
ATOM 615 C CA . TYR A 1 86 ? 9.335 -6.379 -13.262 1.00 95.19 86 TYR A CA 1
ATOM 616 C C . TYR A 1 86 ? 9.274 -7.737 -13.992 1.00 95.19 86 TYR A C 1
ATOM 618 O O . TYR A 1 86 ? 10.332 -8.264 -14.348 1.00 95.19 86 TYR A O 1
ATOM 626 N N . PRO A 1 87 ? 8.079 -8.332 -14.197 1.00 94.44 87 PRO A N 1
ATOM 627 C CA . PRO A 1 87 ? 6.730 -7.764 -14.030 1.00 94.44 87 PRO A CA 1
ATOM 628 C C . PRO A 1 87 ? 6.141 -7.861 -12.611 1.00 94.44 87 PRO A C 1
ATOM 630 O O . PRO A 1 87 ? 5.005 -7.437 -12.389 1.00 94.44 87 PRO A O 1
ATOM 633 N N . VAL A 1 88 ? 6.879 -8.412 -11.645 1.00 94.06 88 VAL A N 1
ATOM 634 C CA . VAL A 1 88 ? 6.443 -8.519 -10.248 1.00 94.06 88 VAL A CA 1
ATOM 635 C C . VAL A 1 88 ? 6.843 -7.258 -9.493 1.00 94.06 88 VAL A C 1
ATOM 637 O O . VAL A 1 88 ? 7.982 -6.799 -9.579 1.00 94.06 88 VAL A O 1
ATOM 640 N N . GLY A 1 89 ? 5.913 -6.671 -8.752 1.00 94.06 89 GLY A N 1
ATOM 641 C CA . GLY A 1 89 ? 6.152 -5.417 -8.049 1.00 94.06 89 GLY A CA 1
ATOM 642 C C . GLY A 1 89 ? 5.303 -5.283 -6.800 1.00 94.06 89 GLY A C 1
ATOM 643 O O . GLY A 1 89 ? 4.199 -5.825 -6.724 1.00 94.06 89 GLY A O 1
ATOM 644 N N . GLN A 1 90 ? 5.804 -4.537 -5.823 1.00 94.50 90 GLN A N 1
ATOM 645 C CA . GLN A 1 90 ? 5.038 -4.123 -4.663 1.00 94.50 90 GLN A CA 1
ATOM 646 C C . GLN A 1 90 ? 5.295 -2.656 -4.309 1.00 94.50 90 GLN A C 1
ATOM 648 O O . GLN A 1 90 ? 6.422 -2.166 -4.304 1.00 94.50 90 GLN A O 1
ATOM 653 N N . ILE A 1 91 ? 4.213 -1.978 -3.946 1.00 95.12 91 ILE A N 1
ATOM 654 C CA . ILE A 1 91 ? 4.197 -0.634 -3.386 1.00 95.12 91 ILE A CA 1
ATOM 655 C C . ILE A 1 91 ? 3.728 -0.739 -1.940 1.00 95.12 91 ILE A C 1
ATOM 657 O O . ILE A 1 91 ? 2.757 -1.442 -1.647 1.00 95.12 91 ILE A O 1
ATOM 661 N N . THR A 1 92 ? 4.380 -0.008 -1.040 1.00 95.56 92 THR A N 1
ATOM 662 C CA . THR A 1 92 ? 4.000 0.019 0.373 1.00 95.56 92 THR A CA 1
ATOM 663 C C . THR A 1 92 ? 3.477 1.395 0.759 1.00 95.56 92 THR A C 1
ATOM 665 O O . THR A 1 92 ? 4.141 2.406 0.549 1.00 95.56 92 THR A O 1
ATOM 668 N N . VAL A 1 93 ? 2.296 1.429 1.370 1.00 96.56 93 VAL A N 1
ATOM 669 C CA . VAL A 1 93 ? 1.668 2.614 1.954 1.00 96.56 93 VAL A CA 1
ATOM 670 C C . VAL A 1 93 ? 1.672 2.461 3.471 1.00 96.56 93 VAL A C 1
ATOM 672 O O . VAL A 1 93 ? 1.126 1.509 4.020 1.00 96.56 93 VAL A O 1
ATOM 675 N N . THR A 1 94 ? 2.303 3.397 4.171 1.00 96.75 94 THR A N 1
ATOM 676 C CA . THR A 1 94 ? 2.412 3.388 5.633 1.00 96.75 94 THR A CA 1
ATOM 677 C C . THR A 1 94 ? 1.602 4.533 6.223 1.00 96.75 94 THR A C 1
ATOM 679 O O . THR A 1 94 ? 1.840 5.690 5.883 1.00 96.75 94 THR A O 1
ATOM 682 N N . MET A 1 95 ? 0.695 4.244 7.155 1.00 97.75 95 MET A N 1
ATOM 683 C CA . MET A 1 95 ? 0.037 5.262 7.970 1.00 97.75 95 MET A CA 1
ATOM 684 C C . MET A 1 95 ? 1.070 5.880 8.918 1.00 97.75 95 MET A C 1
ATOM 686 O O . MET A 1 95 ? 1.685 5.186 9.736 1.00 97.75 95 MET A O 1
ATOM 690 N N . LYS A 1 96 ? 1.273 7.190 8.794 1.00 96.81 96 LYS A N 1
ATOM 691 C CA . LYS A 1 96 ? 2.252 7.974 9.554 1.00 96.81 96 LYS A CA 1
ATOM 692 C C . LYS A 1 96 ? 1.621 8.756 10.698 1.00 96.81 96 LYS A C 1
ATOM 694 O O . LYS A 1 96 ? 2.283 8.968 11.708 1.00 96.81 96 LYS A O 1
ATOM 699 N N . THR A 1 97 ? 0.365 9.176 10.554 1.00 95.88 97 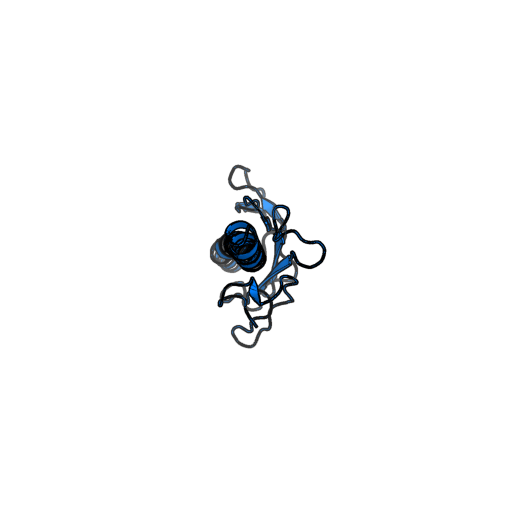THR A N 1
ATOM 700 C CA . THR A 1 97 ? -0.334 9.985 11.561 1.00 95.88 97 THR A CA 1
ATOM 701 C C . THR A 1 97 ? -1.774 9.513 11.773 1.00 95.88 97 THR A C 1
ATOM 703 O O . THR A 1 97 ? -2.332 8.751 10.981 1.00 95.88 97 THR A O 1
ATOM 706 N N . GLY A 1 98 ? -2.402 9.991 12.849 1.00 94.31 98 GLY A N 1
ATOM 707 C CA . GLY A 1 98 ? -3.792 9.682 13.173 1.00 94.31 98 GLY A CA 1
ATOM 708 C C . GLY A 1 98 ? -3.965 8.409 14.004 1.00 94.31 98 GLY A C 1
ATOM 709 O O . GLY A 1 98 ? -3.067 7.962 14.705 1.00 94.31 98 GLY A O 1
ATOM 710 N N . LYS A 1 99 ? -5.173 7.846 13.976 1.00 93.44 99 LYS A N 1
ATOM 711 C CA . LYS A 1 99 ? -5.546 6.632 14.720 1.00 93.44 99 LYS A CA 1
ATOM 712 C C . LYS A 1 99 ? -5.090 5.365 14.000 1.00 93.44 99 LYS A C 1
ATOM 714 O O . LYS A 1 99 ? -4.780 4.373 14.648 1.00 93.44 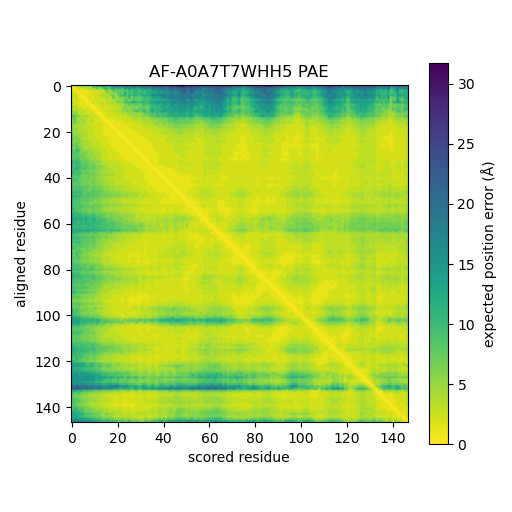99 LYS A O 1
ATOM 719 N N . ALA A 1 100 ? -4.997 5.426 12.675 1.00 93.88 100 ALA A N 1
ATOM 720 C CA . ALA A 1 100 ? -4.517 4.337 11.839 1.00 93.88 100 ALA A CA 1
ATOM 721 C C . ALA A 1 100 ? -2.981 4.174 11.853 1.00 93.88 100 ALA A C 1
ATOM 723 O O . ALA A 1 100 ? -2.478 3.196 11.313 1.00 93.88 100 ALA A O 1
ATOM 724 N N . SER A 1 101 ? -2.223 5.086 12.480 1.00 94.81 101 SER A N 1
ATOM 725 C CA . SER A 1 101 ? -0.755 5.005 12.587 1.00 94.81 101 SER A CA 1
ATOM 726 C C . SER A 1 101 ? -0.259 4.217 13.804 1.00 94.81 101 SER A C 1
ATOM 728 O O . SER A 1 101 ? 0.865 4.426 14.259 1.00 94.81 101 SER A O 1
ATOM 730 N N . ALA A 1 102 ? -1.092 3.334 14.362 1.00 91.00 102 ALA A N 1
ATOM 731 C CA . ALA A 1 102 ? -0.691 2.465 15.461 1.00 91.00 102 ALA A CA 1
ATOM 732 C C . ALA A 1 102 ? 0.499 1.587 15.039 1.00 91.00 102 ALA A C 1
ATOM 734 O O . ALA A 1 102 ? 0.470 0.950 13.983 1.00 91.00 102 ALA A O 1
ATOM 735 N N . ALA A 1 103 ? 1.549 1.559 15.865 1.00 84.56 103 ALA A N 1
ATOM 736 C CA . ALA A 1 103 ? 2.763 0.805 15.569 1.00 84.56 103 ALA A CA 1
ATOM 737 C C . ALA A 1 103 ? 2.435 -0.666 15.265 1.00 84.56 103 ALA A C 1
ATOM 739 O O . ALA A 1 103 ? 1.620 -1.287 15.948 1.00 84.56 103 ALA A O 1
ATOM 740 N N . SER A 1 104 ? 3.073 -1.217 14.232 1.00 86.56 104 SER A N 1
ATOM 741 C CA . SER A 1 104 ? 2.853 -2.586 13.739 1.00 86.56 104 SER A CA 1
ATOM 742 C C . SER A 1 104 ? 1.464 -2.879 13.151 1.00 86.56 104 SER A C 1
ATOM 744 O O . SER A 1 104 ? 1.231 -4.018 12.761 1.00 86.56 104 SER A O 1
ATOM 746 N N . LYS A 1 105 ? 0.558 -1.893 13.048 1.00 91.38 105 LYS A N 1
ATOM 747 C CA . LYS A 1 105 ? -0.788 -2.030 12.451 1.00 91.38 105 LYS A CA 1
ATOM 748 C C . LYS A 1 105 ? -1.111 -0.934 11.433 1.00 91.38 105 LYS A C 1
ATOM 750 O O . LYS A 1 105 ? -2.246 -0.478 11.324 1.00 91.38 105 LYS A O 1
ATOM 755 N N . ASN A 1 106 ? -0.090 -0.468 10.727 1.00 95.38 106 ASN A N 1
ATOM 756 C CA . ASN A 1 106 ? -0.134 0.753 9.932 1.00 95.38 106 ASN A CA 1
ATOM 757 C C . ASN A 1 106 ? 0.342 0.573 8.488 1.00 95.38 106 ASN A C 1
ATOM 759 O O . ASN A 1 106 ? 0.547 1.569 7.803 1.00 95.38 106 ASN A O 1
ATOM 763 N N . VAL A 1 107 ? 0.560 -0.653 8.018 1.00 95.12 107 VAL A N 1
ATOM 764 C CA . VAL A 1 107 ? 1.089 -0.907 6.675 1.00 95.12 107 VAL A CA 1
ATOM 765 C C . VAL A 1 107 ? 0.005 -1.508 5.797 1.00 95.12 107 VAL A C 1
ATOM 767 O O . VAL A 1 107 ? -0.616 -2.494 6.181 1.00 95.12 107 VAL A O 1
ATOM 770 N N . LEU A 1 108 ? -0.175 -0.930 4.613 1.00 95.25 108 LEU A N 1
ATOM 771 C CA . LEU A 1 108 ? -0.970 -1.443 3.507 1.00 95.25 108 LEU A CA 1
ATOM 772 C C . LEU A 1 108 ? -0.056 -1.624 2.295 1.00 95.25 108 LEU A C 1
ATOM 774 O O . LEU A 1 108 ? 0.818 -0.799 2.044 1.00 95.25 108 LEU A O 1
ATOM 778 N N . THR A 1 109 ? -0.273 -2.667 1.512 1.00 94.81 109 THR A N 1
ATOM 779 C CA . THR A 1 109 ? 0.538 -2.957 0.330 1.00 94.81 109 THR A CA 1
ATOM 780 C C . THR A 1 109 ? -0.326 -3.109 -0.909 1.00 94.81 109 THR A C 1
ATOM 782 O O . THR A 1 109 ? -1.496 -3.484 -0.835 1.00 94.81 109 THR A O 1
ATOM 785 N N . TYR A 1 110 ? 0.272 -2.822 -2.058 1.00 94.88 110 TYR A N 1
ATOM 786 C CA . TYR A 1 110 ? -0.266 -3.149 -3.368 1.00 94.88 110 TYR A CA 1
ATOM 787 C C . TYR A 1 110 ? 0.764 -3.989 -4.091 1.00 94.88 110 TYR A C 1
ATOM 789 O O . TYR A 1 110 ? 1.872 -3.513 -4.312 1.00 94.88 110 TYR A O 1
ATOM 797 N N . SER A 1 111 ? 0.411 -5.215 -4.453 1.00 94.38 111 SER A N 1
ATOM 798 C CA . SER A 1 111 ? 1.320 -6.132 -5.133 1.00 94.38 111 SER A CA 1
ATOM 799 C C . SER A 1 111 ? 0.753 -6.539 -6.495 1.00 94.38 111 SER A C 1
ATOM 801 O O . SER A 1 111 ? -0.452 -6.733 -6.640 1.00 94.38 111 SER A O 1
ATOM 803 N N . THR A 1 112 ? 1.622 -6.713 -7.482 1.00 93.94 112 THR A N 1
ATOM 804 C CA . THR A 1 112 ? 1.299 -7.185 -8.835 1.00 93.94 112 THR A CA 1
ATOM 805 C C . THR A 1 112 ? 2.299 -8.254 -9.268 1.00 93.94 112 THR A C 1
ATOM 807 O O . THR A 1 112 ? 3.444 -8.251 -8.812 1.00 93.94 112 THR A O 1
ATOM 810 N N . ASN A 1 113 ? 1.878 -9.159 -10.148 1.00 93.62 113 ASN A N 1
ATOM 811 C CA . ASN A 1 113 ? 2.734 -10.137 -10.822 1.00 93.62 113 ASN A CA 1
ATOM 812 C C . ASN A 1 113 ? 2.695 -10.019 -12.357 1.00 93.62 113 ASN A C 1
ATOM 814 O O . ASN A 1 113 ? 3.318 -10.825 -13.044 1.00 93.62 113 ASN A O 1
ATOM 818 N N . ASN A 1 114 ? 1.950 -9.050 -12.893 1.00 93.50 114 ASN A N 1
ATOM 819 C CA . ASN A 1 114 ? 1.624 -8.938 -14.315 1.00 93.50 114 ASN A CA 1
ATOM 820 C C . ASN A 1 114 ? 1.863 -7.517 -14.855 1.00 93.50 114 ASN A C 1
ATOM 822 O O . ASN A 1 114 ? 1.086 -6.999 -15.661 1.00 93.50 114 ASN A O 1
ATOM 826 N N . GLY A 1 115 ? 2.926 -6.868 -14.373 1.00 92.81 115 GLY A N 1
ATOM 827 C CA . GLY A 1 115 ?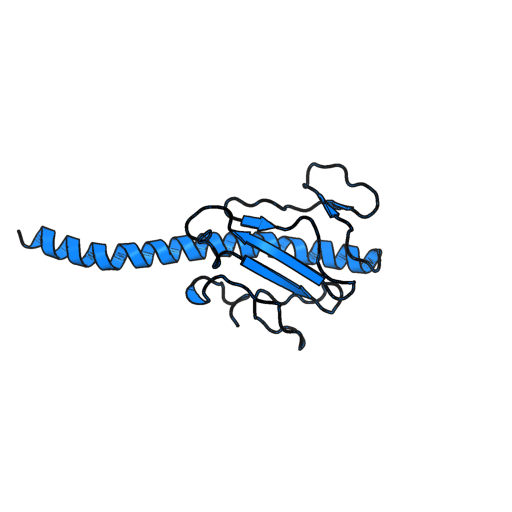 3.363 -5.563 -14.868 1.00 92.81 115 GLY A CA 1
ATOM 828 C C . GLY A 1 115 ? 2.404 -4.431 -14.508 1.00 92.81 115 GLY A C 1
ATOM 829 O O . GLY A 1 115 ? 2.418 -3.391 -15.151 1.00 92.81 115 GLY A O 1
ATOM 830 N N . GLY A 1 116 ? 1.566 -4.623 -13.485 1.00 92.25 116 GLY A N 1
ATOM 831 C CA . GLY A 1 116 ? 0.609 -3.623 -13.022 1.00 92.25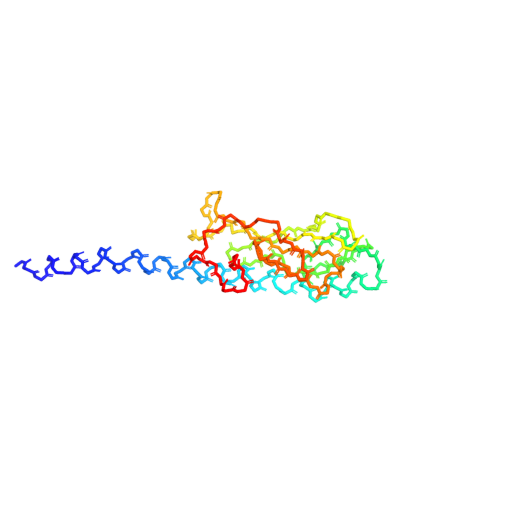 116 GLY A CA 1
ATOM 832 C C . GLY A 1 116 ? -0.766 -3.692 -13.685 1.00 92.25 116 GLY A C 1
ATOM 833 O O . GLY A 1 116 ? -1.614 -2.858 -13.371 1.00 92.25 116 GLY A O 1
ATOM 834 N N . SER A 1 117 ? -1.026 -4.691 -14.535 1.00 91.88 117 SER A N 1
ATOM 835 C CA . SER A 1 117 ? -2.358 -4.908 -15.127 1.00 91.88 117 SER A CA 1
ATOM 836 C C . SER A 1 117 ? -3.403 -5.257 -14.061 1.00 91.88 117 SER A C 1
ATOM 838 O O . SER A 1 117 ? -4.555 -4.835 -14.138 1.00 91.88 117 SER A O 1
ATOM 840 N N . ALA A 1 118 ? -2.985 -5.987 -13.025 1.00 92.44 118 ALA A N 1
ATOM 841 C CA . ALA A 1 118 ? -3.774 -6.285 -11.843 1.00 92.44 118 ALA A CA 1
ATOM 842 C C . ALA A 1 118 ? -2.963 -6.023 -10.570 1.00 92.44 118 ALA A C 1
ATOM 844 O O . ALA A 1 118 ? -1.750 -6.236 -10.522 1.00 92.44 118 ALA A O 1
ATOM 845 N N . TRP A 1 119 ? -3.651 -5.571 -9.521 1.00 93.19 119 TRP A N 1
ATOM 846 C CA . TRP A 1 119 ? -3.034 -5.236 -8.239 1.00 93.19 119 TRP A CA 1
ATOM 847 C C . TRP A 1 119 ? -3.844 -5.804 -7.082 1.00 93.19 119 TRP A C 1
ATOM 849 O O . TRP A 1 119 ? -4.943 -5.316 -6.795 1.00 93.19 119 TRP A O 1
ATOM 859 N N . ALA A 1 120 ? -3.250 -6.753 -6.369 1.00 93.56 120 ALA A N 1
ATOM 860 C CA . ALA A 1 120 ? -3.731 -7.228 -5.085 1.00 93.56 120 ALA A CA 1
ATOM 861 C C . ALA A 1 120 ? -3.475 -6.166 -4.007 1.00 93.56 120 ALA A C 1
ATOM 863 O O . ALA A 1 120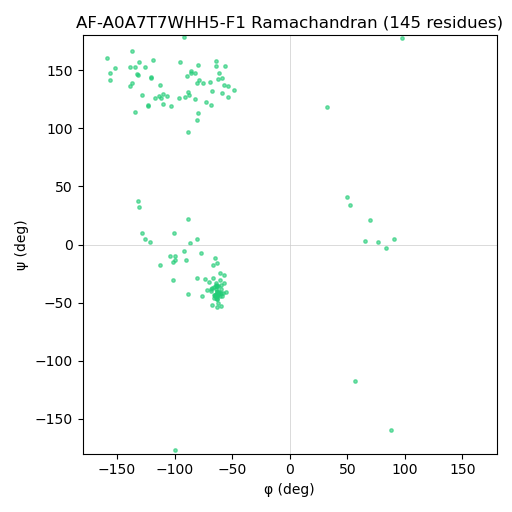 ? -2.340 -5.735 -3.801 1.00 93.56 120 ALA A O 1
ATOM 864 N N . CYS A 1 121 ? -4.534 -5.730 -3.327 1.00 93.75 121 CYS A N 1
ATOM 865 C CA . CYS A 1 121 ? -4.440 -4.858 -2.160 1.00 93.75 121 CYS A CA 1
ATOM 866 C C . CYS A 1 121 ? -4.355 -5.688 -0.871 1.00 93.75 121 CYS A C 1
ATOM 868 O O . CYS A 1 121 ? -5.216 -6.536 -0.616 1.00 93.75 121 CYS A O 1
ATOM 870 N N . GLY A 1 122 ? -3.351 -5.431 -0.035 1.00 92.00 122 GLY A N 1
ATOM 871 C CA . GLY A 1 122 ? -3.144 -6.136 1.225 1.00 92.00 122 GLY A CA 1
ATOM 872 C C . GLY A 1 122 ? -3.020 -7.646 1.025 1.00 92.00 122 GLY A C 1
ATOM 873 O O . GLY A 1 122 ? -2.093 -8.114 0.376 1.00 92.00 122 GLY A O 1
ATOM 874 N N . ASN A 1 123 ? -3.957 -8.401 1.600 1.00 89.12 123 ASN A N 1
ATOM 875 C CA . ASN A 1 123 ? -3.990 -9.867 1.548 1.00 89.12 123 ASN A CA 1
ATOM 876 C C . ASN A 1 123 ? -4.978 -10.430 0.514 1.00 89.12 123 ASN A C 1
ATOM 878 O O . ASN A 1 123 ? -5.227 -11.633 0.516 1.00 89.12 123 ASN A O 1
ATOM 882 N N . THR A 1 124 ? -5.547 -9.586 -0.351 1.00 91.25 124 THR A N 1
ATOM 883 C CA . THR A 1 124 ? -6.411 -10.062 -1.443 1.00 91.25 124 THR A CA 1
ATOM 884 C C . THR A 1 124 ? -5.633 -10.929 -2.426 1.00 91.25 124 THR A C 1
ATOM 886 O O . THR A 1 124 ? -4.419 -10.786 -2.584 1.00 91.25 124 THR A O 1
ATOM 889 N N . THR A 1 125 ? -6.347 -11.822 -3.106 1.00 89.31 125 THR A N 1
ATOM 890 C CA . THR A 1 125 ? -5.818 -12.556 -4.258 1.00 89.31 125 THR A CA 1
ATOM 891 C C . THR A 1 125 ? -6.457 -12.004 -5.520 1.00 89.31 125 THR A C 1
ATOM 893 O O . THR A 1 125 ? -7.681 -11.914 -5.599 1.00 89.31 125 THR A O 1
ATOM 896 N N . VAL A 1 126 ? -5.638 -11.636 -6.501 1.00 84.62 126 VAL A N 1
ATOM 897 C CA . VAL A 1 126 ? -6.095 -11.178 -7.818 1.00 84.62 126 VAL A CA 1
ATOM 898 C C . VAL A 1 126 ? -5.358 -11.997 -8.869 1.00 84.62 126 VAL A C 1
ATOM 900 O O . VAL A 1 126 ? -4.143 -12.142 -8.779 1.00 84.62 126 VAL A O 1
ATOM 903 N N . ASP A 1 127 ? -6.091 -12.594 -9.810 1.00 82.50 127 ASP A N 1
ATOM 904 C CA . ASP A 1 127 ? -5.547 -13.432 -10.893 1.00 82.50 127 ASP A CA 1
ATOM 905 C C . ASP A 1 127 ? -4.572 -14.529 -10.418 1.00 82.50 127 ASP A C 1
ATOM 907 O O . ASP A 1 127 ? -3.526 -14.780 -11.014 1.00 82.50 127 ASP A O 1
ATOM 911 N N . GLY A 1 128 ? -4.898 -15.179 -9.294 1.00 81.06 128 GLY A N 1
ATOM 912 C CA . GLY A 1 128 ? -4.073 -16.239 -8.699 1.00 81.06 128 GLY A CA 1
ATOM 913 C C . GLY A 1 128 ? -2.832 -15.745 -7.946 1.00 81.06 128 GLY A C 1
ATOM 914 O O . GLY A 1 128 ? -2.081 -16.560 -7.414 1.00 81.06 128 GLY A O 1
ATOM 915 N N . TYR A 1 129 ? -2.627 -14.429 -7.850 1.00 83.38 129 TYR A N 1
ATOM 916 C CA . TYR A 1 129 ? -1.540 -13.819 -7.094 1.00 83.38 129 TYR A CA 1
ATOM 917 C C . TYR A 1 129 ? -2.024 -13.239 -5.769 1.00 83.38 129 TYR A C 1
ATOM 919 O O . TYR A 1 129 ? -2.859 -12.333 -5.730 1.00 83.38 129 TYR A O 1
ATOM 927 N N . ALA A 1 130 ? -1.477 -13.762 -4.674 1.00 85.94 130 ALA A N 1
ATOM 928 C CA . ALA A 1 130 ? -1.759 -13.277 -3.333 1.00 85.94 130 ALA A CA 1
ATOM 929 C C . ALA A 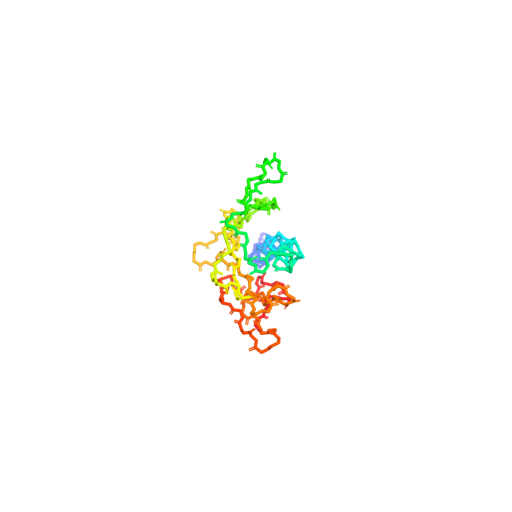1 130 ? -0.890 -12.054 -3.010 1.00 85.94 130 ALA A C 1
ATOM 931 O O . ALA A 1 130 ? 0.341 -12.108 -3.074 1.00 85.94 130 ALA A O 1
ATOM 932 N N . GLY A 1 131 ? -1.536 -10.954 -2.625 1.00 81.00 131 GLY A N 1
ATOM 933 C CA . GLY A 1 131 ? -0.854 -9.751 -2.166 1.00 81.00 131 GLY A CA 1
ATOM 934 C C . GLY A 1 131 ? -0.011 -9.999 -0.912 1.00 81.00 131 GLY A C 1
ATOM 935 O O . GLY A 1 131 ? -0.326 -10.830 -0.054 1.00 81.00 131 GLY A O 1
ATOM 936 N N . THR A 1 132 ? 1.097 -9.271 -0.794 1.00 73.50 132 THR A N 1
ATOM 937 C CA . THR A 1 132 ? 2.037 -9.437 0.318 1.00 73.50 132 THR A CA 1
ATOM 938 C C . THR A 1 132 ? 1.616 -8.540 1.481 1.00 73.50 132 THR A C 1
ATOM 940 O O . THR A 1 132 ? 1.920 -7.356 1.488 1.00 73.50 132 THR A O 1
ATOM 943 N N . LYS A 1 133 ? 0.888 -9.137 2.431 1.00 75.25 133 LYS A N 1
ATOM 944 C CA . LYS A 1 133 ? 0.496 -8.698 3.789 1.00 75.25 133 LYS A CA 1
ATOM 945 C C . LYS A 1 133 ? 0.261 -7.195 4.052 1.00 75.25 133 LYS A C 1
ATOM 947 O O . LYS A 1 133 ? 1.188 -6.392 4.090 1.00 75.25 133 LYS A O 1
ATOM 952 N N . THR A 1 134 ? -0.974 -6.862 4.431 1.00 91.56 134 THR A N 1
ATOM 953 C CA . THR A 1 134 ? -1.296 -5.664 5.229 1.00 91.56 134 THR A CA 1
ATOM 954 C C . THR A 1 134 ? -1.145 -5.979 6.722 1.00 91.56 134 THR A C 1
ATOM 956 O O . THR A 1 134 ? -1.355 -7.119 7.144 1.00 91.56 134 THR A O 1
ATOM 959 N N . THR A 1 135 ? -0.777 -4.993 7.539 1.00 93.56 135 THR A N 1
ATOM 960 C CA . THR A 1 135 ? -0.775 -5.119 9.010 1.00 93.56 135 THR A CA 1
ATOM 961 C C . THR A 1 135 ? -1.954 -4.409 9.668 1.00 93.56 135 THR A C 1
ATOM 963 O O . THR A 1 135 ? -2.199 -4.588 10.860 1.00 93.56 135 THR A O 1
ATOM 966 N N . ILE A 1 136 ? -2.708 -3.622 8.900 1.00 93.94 136 ILE A N 1
ATOM 967 C CA . ILE A 1 136 ? -3.929 -2.964 9.363 1.00 93.94 136 ILE A CA 1
ATOM 968 C C . ILE A 1 136 ? -4.999 -4.030 9.634 1.00 93.94 136 ILE A C 1
ATOM 970 O O . ILE A 1 136 ? -5.250 -4.893 8.792 1.00 93.94 136 ILE A O 1
ATOM 974 N N . ASP A 1 137 ? -5.661 -3.954 10.793 1.00 92.75 137 ASP A N 1
ATOM 975 C CA . ASP A 1 137 ? -6.723 -4.902 11.149 1.00 92.75 137 ASP A CA 1
ATOM 976 C C . ASP A 1 137 ? -7.845 -4.901 10.091 1.00 92.75 137 ASP A C 1
ATOM 978 O O . ASP A 1 137 ? -8.332 -3.846 9.675 1.00 92.75 137 ASP A O 1
ATOM 982 N N . ALA A 1 138 ? -8.335 -6.088 9.719 1.00 91.75 138 ALA A N 1
ATOM 983 C CA . ALA A 1 138 ? -9.319 -6.258 8.643 1.00 91.75 138 ALA A CA 1
ATOM 984 C C . ALA A 1 138 ? -10.623 -5.458 8.835 1.00 91.75 138 ALA A C 1
ATOM 986 O O . ALA A 1 138 ? -11.261 -5.062 7.859 1.00 91.75 138 ALA A O 1
ATOM 987 N N . LYS A 1 139 ? -11.005 -5.152 10.084 1.00 92.50 139 LYS A N 1
ATOM 988 C CA . LYS A 1 139 ? -12.177 -4.311 10.396 1.00 92.50 139 LYS A CA 1
ATOM 989 C C . LYS A 1 139 ? -12.036 -2.848 9.950 1.00 92.50 139 LYS A C 1
ATOM 991 O O . LYS A 1 139 ? -13.040 -2.134 9.877 1.00 92.50 139 LYS A O 1
ATOM 996 N N . TYR A 1 140 ? -10.809 -2.397 9.686 1.00 94.88 140 TYR A N 1
ATOM 997 C CA . TYR A 1 140 ? -10.504 -1.045 9.220 1.00 94.88 140 TYR A CA 1
ATOM 998 C C . TYR A 1 140 ? -10.266 -0.962 7.712 1.00 94.88 140 TYR A C 1
ATOM 1000 O O . TYR A 1 140 ? -10.267 0.137 7.161 1.00 94.88 140 TYR A O 1
ATOM 1008 N N . LEU A 1 141 ? -10.088 -2.102 7.043 1.00 93.69 141 LEU A N 1
ATOM 1009 C CA . LEU A 1 141 ? -9.852 -2.155 5.606 1.00 93.69 141 LEU A CA 1
ATOM 1010 C C . LEU A 1 141 ? -11.164 -1.979 4.823 1.00 93.69 141 LEU A C 1
ATOM 1012 O O . LEU A 1 141 ? -12.195 -2.538 5.210 1.00 93.69 141 LEU A O 1
ATOM 1016 N N . PRO A 1 142 ? -11.147 -1.253 3.694 1.00 91.50 142 PRO A N 1
ATOM 1017 C CA . PRO A 1 142 ? -12.221 -1.301 2.706 1.00 91.50 142 PRO A CA 1
ATOM 1018 C C . PRO A 1 142 ? -12.338 -2.689 2.072 1.00 91.50 142 PRO A C 1
ATOM 1020 O O . PRO A 1 142 ? -11.367 -3.442 2.033 1.00 91.50 142 PRO A O 1
ATOM 1023 N N . ASN A 1 143 ? -13.506 -3.012 1.510 1.00 88.62 143 ASN A N 1
ATOM 1024 C CA . ASN A 1 143 ? -13.762 -4.335 0.923 1.00 88.62 143 ASN A CA 1
ATOM 1025 C C . ASN A 1 143 ? -12.757 -4.718 -0.175 1.00 88.62 143 ASN A C 1
ATOM 1027 O O . ASN A 1 143 ? -12.378 -5.876 -0.255 1.00 88.62 143 ASN A O 1
ATOM 1031 N N . ALA A 1 144 ? -12.260 -3.750 -0.950 1.00 85.38 144 ALA A N 1
ATOM 1032 C CA . ALA A 1 144 ? -11.255 -3.983 -1.991 1.00 85.38 144 ALA A CA 1
ATOM 1033 C C . ALA A 1 144 ? -9.881 -4.456 -1.467 1.00 85.38 144 ALA A C 1
ATOM 1035 O O . ALA A 1 144 ? -9.031 -4.840 -2.263 1.00 85.38 144 ALA A O 1
ATOM 1036 N N . CYS A 1 145 ? -9.641 -4.386 -0.154 1.00 89.56 145 CYS A N 1
ATOM 1037 C CA . CYS A 1 145 ? -8.374 -4.741 0.489 1.00 89.56 145 CYS A CA 1
ATOM 1038 C C . CYS A 1 145 ? -8.543 -5.775 1.612 1.00 89.56 145 CYS A C 1
ATOM 1040 O O . CYS A 1 145 ? -7.578 -6.064 2.322 1.00 89.56 145 CYS A O 1
ATOM 1042 N N . LYS A 1 146 ? -9.758 -6.301 1.810 1.00 86.50 146 LYS A N 1
ATOM 1043 C CA . LYS A 1 146 ? -10.010 -7.376 2.774 1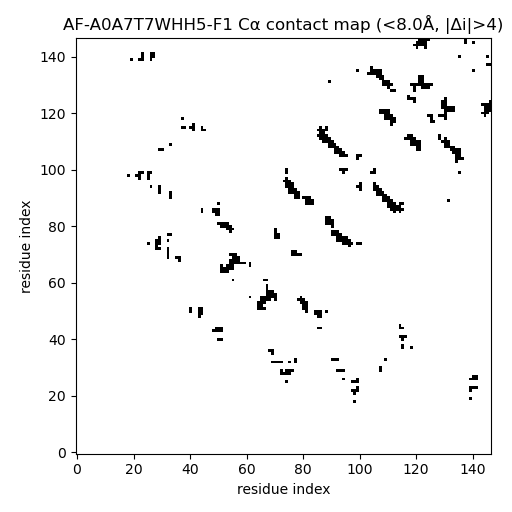.00 86.50 146 LYS A CA 1
ATOM 1044 C C . LYS A 1 146 ? -9.621 -8.725 2.156 1.00 86.50 146 LYS A C 1
ATOM 1046 O O . LYS A 1 146 ? -9.903 -8.906 0.978 1.00 86.50 146 LYS A O 1
ATOM 1051 N N . PRO A 1 147 ? -8.977 -9.627 2.917 1.00 75.75 147 PRO A N 1
ATOM 1052 C CA . PRO A 1 147 ? -8.703 -10.991 2.464 1.00 75.75 147 PRO A CA 1
ATOM 1053 C C . PRO A 1 147 ? -9.984 -11.771 2.150 1.00 75.75 147 PRO A C 1
ATOM 1055 O O . PRO A 1 147 ? -11.031 -11.459 2.769 1.00 75.75 147 PRO A O 1
#

Foldseek 3Di:
DVVVVVVVVVCVVVVVVVLLVQLLVLQVQLVVQVVQVLVVQLVCCVVVVWGQQWEDDQPDDDDPSYDHGHADDPQKGKHRDWDDTPPWTKIKIFGDDDSCNPPQQGIKMWIDDGRSPDTAIAQDDDPNDGTDHHSHPQSSDDPSRHD

InterPro domains:
  IPR001082 Fimbrial protein pilin [PF00114] (23-146)
  IPR045584 Pilin-like [SSF54523] (16-146)

Secondary structure (DSSP, 8-state):
-HHHHHHHHHHHHHHHHHHHHHHHHHHHHHHHHHHTTHHHHHHHHHHHSS--SEEE-TTS---TTEEE---B-SSEEE-SS-BS-TTSEEEEEEE-SSSTT-TTS-EEEEEESSTTSS-EETT-EETTEEP----S-GGGS-GGG--